Protein AF-A0A7V4JHS7-F1 (afdb_monomer_lite)

Foldseek 3Di:
DPDDPDPPDPVVVVVVVVVVVVCLVPQLLNPQLVPDDADDPDAAEDEEEEQCFQVNVQNCQVNDDDHYAYEYEHAPPRHDDDDHYHYHHADPPDGD

Structure (mmCIF, N/CA/C/O backbone):
data_AF-A0A7V4JHS7-F1
#
_entry.id   AF-A0A7V4JHS7-F1
#
loop_
_atom_site.group_PDB
_atom_site.id
_atom_site.type_symbol
_atom_site.label_atom_id
_atom_site.label_alt_id
_atom_site.label_comp_id
_atom_site.label_asym_id
_atom_site.label_entity_id
_atom_site.label_seq_id
_atom_site.pdbx_PDB_ins_code
_atom_site.Cartn_x
_atom_site.Cartn_y
_atom_site.Cartn_z
_atom_site.occupancy
_atom_site.B_iso_or_equiv
_atom_site.auth_seq_id
_atom_site.auth_comp_id
_atom_site.auth_asym_id
_atom_site.auth_atom_id
_atom_site.pdbx_PDB_model_num
ATOM 1 N N . MET A 1 1 ? 53.189 5.362 -19.224 1.00 41.53 1 MET A N 1
ATOM 2 C CA . MET A 1 1 ? 51.857 5.876 -18.835 1.00 41.53 1 MET A CA 1
ATOM 3 C C . MET A 1 1 ? 50.826 4.804 -19.168 1.00 41.53 1 MET A C 1
ATOM 5 O O . MET A 1 1 ? 50.583 4.577 -20.343 1.00 41.53 1 MET A O 1
ATOM 9 N N . ARG A 1 2 ? 50.301 4.068 -18.176 1.00 46.53 2 ARG A N 1
ATOM 10 C CA . ARG A 1 2 ? 49.156 3.167 -18.404 1.00 46.53 2 ARG A CA 1
ATOM 11 C C . ARG A 1 2 ? 47.907 4.042 -18.442 1.00 46.53 2 ARG A C 1
ATOM 13 O O . ARG A 1 2 ? 47.577 4.649 -17.428 1.00 46.53 2 ARG A O 1
ATOM 20 N N . GLY A 1 3 ? 47.289 4.168 -19.615 1.00 50.50 3 GLY A N 1
ATOM 21 C CA . GLY A 1 3 ? 46.000 4.839 -19.751 1.00 50.50 3 GLY A CA 1
ATOM 22 C C . GLY A 1 3 ? 44.965 4.110 -18.901 1.00 50.50 3 GLY A C 1
ATOM 23 O O . GLY A 1 3 ? 44.886 2.883 -18.950 1.00 50.50 3 GLY A O 1
ATOM 24 N N . LEU A 1 4 ? 44.224 4.857 -18.084 1.00 55.62 4 LEU A N 1
ATOM 25 C CA . LEU A 1 4 ? 43.041 4.329 -17.411 1.00 55.62 4 LEU A CA 1
ATOM 26 C C . LEU A 1 4 ? 42.082 3.818 -18.500 1.00 55.62 4 LEU A C 1
ATOM 28 O O . LEU A 1 4 ? 41.911 4.516 -19.504 1.00 55.62 4 LEU A O 1
ATOM 32 N N . PRO A 1 5 ? 41.493 2.617 -18.359 1.00 56.88 5 PRO A N 1
ATOM 33 C CA . PRO A 1 5 ? 40.545 2.123 -19.345 1.00 56.88 5 PRO A CA 1
ATOM 34 C C . PRO A 1 5 ? 39.380 3.109 -19.424 1.00 56.88 5 PRO A C 1
ATOM 36 O O . PRO A 1 5 ? 38.839 3.519 -18.393 1.00 56.88 5 PRO A O 1
ATOM 39 N N . ALA A 1 6 ? 39.018 3.516 -20.642 1.00 62.44 6 ALA A N 1
ATOM 40 C CA . ALA A 1 6 ? 37.800 4.276 -20.861 1.00 62.44 6 ALA A CA 1
ATOM 41 C C . ALA A 1 6 ? 36.645 3.467 -20.258 1.00 62.44 6 ALA A C 1
ATOM 43 O O . ALA A 1 6 ? 36.450 2.304 -20.609 1.00 62.44 6 ALA A O 1
ATOM 44 N N . CYS A 1 7 ? 35.939 4.052 -19.292 1.00 61.41 7 CYS A N 1
ATOM 45 C CA . CYS A 1 7 ? 34.723 3.470 -18.749 1.00 61.41 7 CYS A CA 1
ATOM 46 C C . CYS A 1 7 ? 33.710 3.425 -19.892 1.00 61.41 7 CYS A C 1
ATOM 48 O O . CYS A 1 7 ? 33.085 4.435 -20.213 1.00 61.41 7 CYS A O 1
ATOM 50 N N . GLU A 1 8 ? 33.619 2.284 -20.568 1.00 75.00 8 GLU A N 1
ATOM 51 C CA . GLU A 1 8 ? 32.638 2.082 -21.619 1.00 75.00 8 GLU A CA 1
ATOM 52 C C . GLU A 1 8 ? 31.270 1.987 -20.939 1.00 75.00 8 GLU A C 1
ATOM 54 O O . GLU A 1 8 ? 30.915 1.002 -20.282 1.00 75.00 8 GLU A O 1
ATOM 59 N N . ILE A 1 9 ? 30.540 3.099 -20.980 1.00 84.25 9 ILE A N 1
ATOM 60 C CA . ILE A 1 9 ? 29.188 3.181 -20.450 1.00 84.25 9 ILE A CA 1
ATOM 61 C C . ILE A 1 9 ? 28.298 2.343 -21.359 1.00 84.25 9 ILE A C 1
ATOM 63 O O . ILE A 1 9 ? 28.043 2.737 -22.488 1.00 84.25 9 ILE A O 1
ATOM 67 N N . ASP A 1 10 ? 27.804 1.217 -20.847 1.00 93.25 10 ASP A N 1
ATOM 68 C CA . ASP A 1 10 ? 26.701 0.467 -21.451 1.00 93.25 10 ASP A CA 1
ATOM 69 C C . ASP A 1 10 ? 25.393 1.262 -21.260 1.00 93.25 10 ASP A C 1
ATOM 71 O O . ASP A 1 10 ? 24.866 1.305 -20.135 1.00 93.25 10 ASP A O 1
ATOM 75 N N . PRO A 1 11 ? 24.851 1.906 -22.315 1.00 94.38 11 PRO A N 1
ATOM 76 C CA . PRO A 1 11 ? 23.692 2.778 -22.176 1.00 94.38 11 PRO A CA 1
ATOM 77 C C . PRO A 1 11 ? 22.433 2.004 -21.789 1.00 94.38 11 PRO A C 1
ATOM 79 O O . PRO A 1 11 ? 21.632 2.499 -20.998 1.00 94.38 11 PRO A O 1
ATOM 82 N N . ALA A 1 12 ? 22.267 0.774 -22.287 1.00 95.25 12 ALA A N 1
ATOM 83 C CA . ALA A 1 12 ? 21.101 -0.048 -21.985 1.00 95.25 12 ALA A CA 1
ATOM 84 C C . ALA A 1 12 ? 21.072 -0.415 -20.498 1.00 95.25 12 ALA A C 1
ATOM 86 O O . ALA A 1 12 ? 20.037 -0.285 -19.836 1.00 95.25 12 ALA A O 1
ATOM 87 N N . ARG A 1 13 ? 22.228 -0.788 -19.938 1.00 95.50 13 ARG A N 1
ATOM 88 C CA . ARG A 1 13 ? 22.357 -1.056 -18.502 1.00 95.50 13 ARG A CA 1
ATOM 89 C C . ARG A 1 13 ? 22.107 0.189 -17.657 1.00 95.50 13 ARG A C 1
ATOM 91 O O . ARG A 1 13 ? 21.447 0.085 -16.624 1.00 95.50 13 ARG A O 1
ATOM 98 N N . VAL A 1 14 ? 22.611 1.355 -18.068 1.00 96.38 14 VAL A N 1
ATOM 99 C CA . VAL A 1 14 ? 22.365 2.614 -17.344 1.00 96.38 14 VAL A CA 1
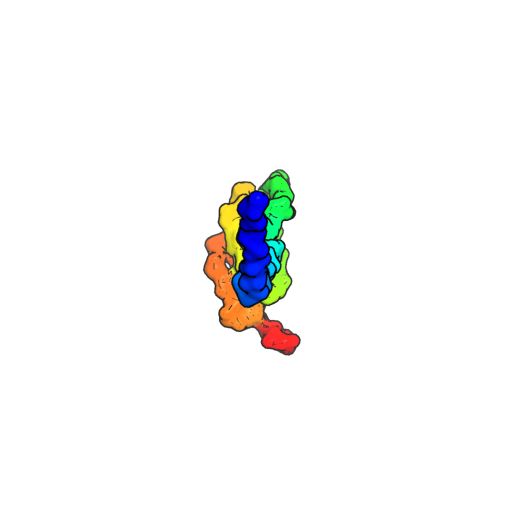ATOM 100 C C . VAL A 1 14 ? 20.881 2.979 -17.355 1.00 96.38 14 VAL A C 1
ATOM 102 O O . VAL A 1 14 ? 20.315 3.221 -16.292 1.00 96.38 14 VAL A O 1
ATOM 105 N N . LEU A 1 15 ? 20.228 2.959 -18.518 1.00 97.25 15 LEU A N 1
ATOM 106 C CA . LEU A 1 15 ? 18.808 3.297 -18.637 1.00 97.25 15 LEU A CA 1
ATOM 107 C C . LEU A 1 15 ? 17.914 2.306 -17.888 1.00 97.25 15 LEU A C 1
ATOM 109 O O . LEU A 1 15 ? 16.975 2.721 -17.215 1.00 97.25 15 LEU A O 1
ATOM 113 N N . THR A 1 16 ? 18.242 1.012 -17.920 1.00 97.44 16 THR A N 1
ATOM 114 C CA . THR A 1 16 ? 17.508 -0.006 -17.153 1.00 97.44 16 THR A CA 1
ATOM 115 C C . THR A 1 16 ? 17.630 0.234 -15.648 1.00 97.44 16 THR A C 1
ATOM 117 O O . THR A 1 16 ? 16.647 0.126 -14.921 1.00 97.44 16 THR A O 1
ATOM 120 N N . ARG A 1 17 ? 18.819 0.613 -15.158 1.00 97.62 17 ARG A N 1
ATOM 121 C CA . ARG A 1 17 ? 19.005 0.976 -13.744 1.00 97.62 17 ARG A CA 1
ATOM 122 C C . ARG A 1 17 ? 18.226 2.230 -13.362 1.00 97.62 17 ARG A C 1
ATOM 124 O O . ARG A 1 17 ? 17.631 2.249 -12.292 1.00 97.62 17 ARG A O 1
ATOM 131 N N . LEU A 1 18 ? 18.209 3.248 -14.223 1.00 97.56 18 LEU A N 1
ATOM 132 C CA . LEU A 1 18 ? 17.409 4.455 -13.998 1.00 97.56 18 LEU A CA 1
ATOM 133 C C . LEU A 1 18 ? 15.912 4.135 -13.959 1.00 97.56 18 LEU A C 1
ATOM 135 O O . LEU A 1 18 ? 15.214 4.640 -13.088 1.00 97.56 18 LEU A O 1
ATOM 139 N N . TYR A 1 19 ? 15.428 3.269 -14.852 1.00 97.94 19 TYR A N 1
ATOM 140 C CA . TYR A 1 19 ? 14.040 2.812 -14.852 1.00 97.94 19 TYR A CA 1
ATOM 141 C C . TYR A 1 19 ? 13.652 2.168 -13.518 1.00 97.94 19 TYR A C 1
ATOM 143 O O . TYR A 1 19 ? 12.696 2.613 -12.887 1.00 97.94 19 TYR A O 1
ATOM 151 N N . TRP A 1 20 ? 14.425 1.185 -13.047 1.00 98.00 20 TRP A N 1
ATOM 152 C CA . TRP A 1 20 ? 14.137 0.532 -11.768 1.00 98.00 20 TRP A CA 1
ATOM 153 C C . TRP A 1 20 ? 14.248 1.489 -10.586 1.00 98.00 20 TRP A C 1
ATOM 155 O O . TRP A 1 20 ? 13.357 1.506 -9.746 1.00 98.00 20 TRP A O 1
ATOM 165 N N . ALA A 1 21 ? 15.251 2.370 -10.577 1.00 98.06 21 ALA A N 1
ATOM 166 C CA . ALA A 1 21 ? 15.374 3.390 -9.541 1.00 98.06 21 ALA A CA 1
ATOM 167 C C . ALA A 1 21 ? 14.146 4.316 -9.478 1.00 98.06 21 ALA A C 1
ATOM 169 O O . ALA A 1 21 ? 13.745 4.726 -8.392 1.00 98.06 21 ALA A O 1
ATOM 170 N N . MET A 1 22 ? 13.526 4.635 -10.621 1.00 97.56 22 MET A N 1
ATOM 171 C CA . MET A 1 22 ? 12.296 5.431 -10.658 1.00 97.56 22 MET A CA 1
ATOM 172 C C . MET A 1 22 ? 11.079 4.660 -10.139 1.00 97.56 22 MET A C 1
ATOM 174 O O . MET A 1 22 ? 10.263 5.244 -9.428 1.00 97.56 22 MET A O 1
ATOM 178 N N . ILE A 1 23 ? 10.956 3.369 -10.466 1.00 97.00 23 ILE A N 1
ATOM 179 C CA . ILE A 1 23 ? 9.899 2.515 -9.907 1.00 97.00 23 ILE A CA 1
ATOM 180 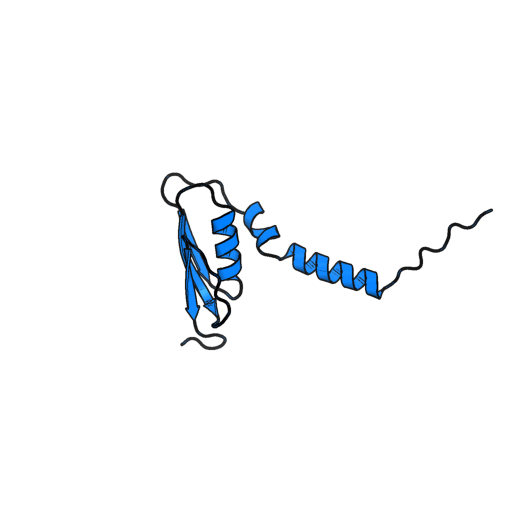C C . ILE A 1 23 ? 10.054 2.426 -8.389 1.00 97.00 23 ILE A C 1
ATOM 182 O O . ILE A 1 23 ? 9.109 2.730 -7.665 1.00 97.00 23 ILE A O 1
ATOM 186 N N . ASP A 1 24 ? 11.257 2.116 -7.907 1.00 97.38 24 ASP A N 1
ATOM 187 C CA . ASP A 1 24 ? 11.548 1.994 -6.479 1.00 97.38 24 ASP A CA 1
ATOM 188 C C . ASP A 1 24 ? 11.284 3.305 -5.733 1.00 97.38 24 ASP A C 1
ATOM 190 O O . ASP A 1 24 ? 10.748 3.289 -4.625 1.00 97.38 24 ASP A O 1
ATOM 194 N N . ALA A 1 25 ? 11.604 4.450 -6.343 1.00 97.31 25 ALA A N 1
ATOM 195 C CA . ALA A 1 25 ? 11.353 5.765 -5.758 1.00 97.31 2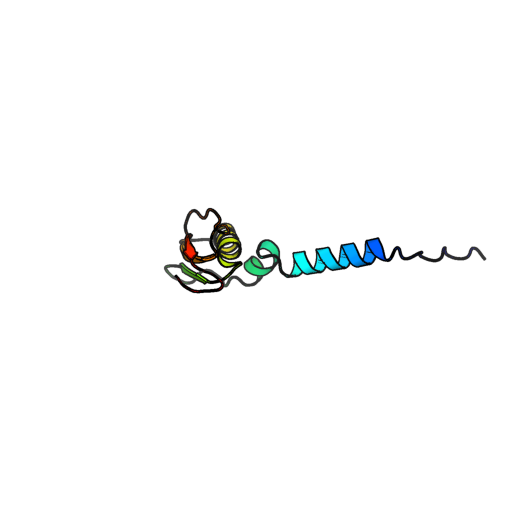5 ALA A CA 1
ATOM 196 C C . ALA A 1 25 ? 9.858 6.080 -5.574 1.00 97.31 25 ALA A C 1
ATOM 198 O O . ALA A 1 25 ? 9.525 6.914 -4.733 1.00 97.31 25 ALA A O 1
ATOM 199 N N . ALA A 1 26 ? 8.974 5.436 -6.341 1.00 96.12 26 ALA A N 1
ATOM 200 C CA . ALA A 1 26 ? 7.528 5.645 -6.295 1.00 96.12 26 ALA A CA 1
ATOM 201 C C . ALA A 1 26 ? 6.745 4.456 -5.703 1.00 96.12 26 ALA A C 1
ATOM 203 O O . ALA A 1 26 ? 5.530 4.559 -5.521 1.00 96.12 26 ALA A O 1
ATOM 204 N N . ALA A 1 27 ? 7.411 3.337 -5.409 1.00 97.00 27 ALA A N 1
ATOM 205 C CA . ALA A 1 27 ? 6.786 2.137 -4.869 1.00 97.00 27 ALA A CA 1
ATOM 206 C C . ALA A 1 27 ? 6.205 2.390 -3.467 1.00 97.00 27 ALA A C 1
ATOM 208 O O . ALA A 1 27 ? 6.814 3.076 -2.637 1.00 97.00 27 ALA A O 1
ATOM 209 N N . ALA A 1 28 ? 5.024 1.831 -3.187 1.00 97.44 28 ALA A N 1
ATOM 210 C CA . ALA A 1 28 ? 4.297 2.092 -1.944 1.00 97.44 28 ALA A CA 1
ATOM 211 C C . ALA A 1 28 ? 5.124 1.682 -0.715 1.00 97.44 28 ALA A C 1
ATOM 213 O O . ALA A 1 28 ? 5.238 2.455 0.232 1.00 97.44 28 ALA A O 1
ATOM 214 N N . GLU A 1 29 ? 5.768 0.519 -0.780 1.00 97.06 29 GLU A N 1
ATOM 215 C CA . GLU A 1 29 ? 6.662 -0.056 0.226 1.00 97.06 29 GLU A CA 1
ATOM 216 C C . GLU A 1 29 ? 7.845 0.856 0.588 1.00 97.06 29 GLU A C 1
ATOM 218 O O . GLU A 1 29 ? 8.300 0.859 1.730 1.00 97.06 29 GLU A O 1
ATOM 223 N N . ASN A 1 30 ? 8.308 1.685 -0.350 1.00 97.38 30 ASN A N 1
ATOM 224 C CA . ASN A 1 30 ? 9.440 2.585 -0.136 1.00 97.38 30 ASN A CA 1
ATOM 225 C C . ASN A 1 30 ? 9.008 3.991 0.296 1.00 97.38 30 ASN A C 1
ATOM 227 O O . ASN A 1 30 ? 9.754 4.682 0.997 1.00 97.38 30 ASN A O 1
ATOM 231 N N . VAL A 1 31 ? 7.825 4.434 -0.138 1.00 97.62 31 VAL A N 1
ATOM 232 C CA . VAL A 1 31 ? 7.338 5.799 0.092 1.00 97.62 31 VAL A CA 1
ATOM 233 C C . VAL A 1 31 ? 6.484 5.889 1.350 1.00 97.62 31 VAL A C 1
ATOM 235 O O . VAL A 1 31 ? 6.723 6.767 2.179 1.00 97.62 31 VAL A O 1
ATOM 238 N N . VAL A 1 32 ? 5.499 5.003 1.507 1.00 97.69 32 VAL A N 1
ATOM 239 C CA . VAL A 1 32 ? 4.467 5.114 2.547 1.00 97.69 32 VAL A CA 1
ATOM 240 C C . VAL A 1 32 ? 5.061 5.095 3.959 1.00 97.69 32 VAL A C 1
ATOM 242 O O . VAL A 1 32 ? 4.784 6.048 4.689 1.00 97.69 32 VAL A O 1
ATOM 245 N N . PRO A 1 33 ? 5.922 4.132 4.357 1.00 97.12 33 PRO A N 1
ATOM 246 C CA . PRO A 1 33 ? 6.381 4.036 5.747 1.00 97.12 33 PRO A CA 1
ATOM 247 C C . PRO A 1 33 ? 7.099 5.297 6.240 1.00 97.12 33 PRO A C 1
ATOM 249 O O . PRO A 1 33 ? 6.974 5.677 7.399 1.00 97.12 33 PRO A O 1
ATOM 252 N N . ARG A 1 34 ? 7.807 5.996 5.343 1.00 96.81 34 ARG A N 1
ATOM 253 C CA . ARG A 1 34 ? 8.571 7.218 5.657 1.00 96.81 34 ARG A CA 1
ATOM 254 C C . ARG A 1 34 ? 7.696 8.440 5.933 1.00 96.81 34 ARG A C 1
ATOM 256 O O . ARG A 1 34 ? 8.195 9.423 6.471 1.00 96.81 34 ARG A O 1
ATOM 263 N N . HIS A 1 35 ? 6.430 8.396 5.528 1.00 96.75 35 HIS A N 1
ATOM 264 C CA . HIS A 1 35 ? 5.491 9.513 5.636 1.00 96.75 35 HIS A CA 1
ATOM 265 C C . HIS A 1 35 ? 4.344 9.228 6.607 1.00 96.75 35 HIS A C 1
ATOM 267 O O . HIS A 1 35 ? 3.453 10.065 6.758 1.00 96.75 35 HIS A O 1
ATOM 273 N N . LEU A 1 36 ? 4.343 8.063 7.260 1.00 96.62 36 LEU A N 1
ATOM 274 C CA . LEU A 1 36 ? 3.363 7.768 8.292 1.00 96.62 36 LEU A CA 1
ATOM 275 C C . LEU A 1 36 ? 3.611 8.665 9.514 1.00 96.62 36 LEU A C 1
ATOM 277 O O . LEU A 1 36 ? 4.746 8.753 9.990 1.00 96.62 36 LEU A O 1
ATOM 281 N N . PRO A 1 37 ? 2.574 9.342 10.034 1.00 94.75 37 PRO A N 1
ATOM 282 C CA . PRO A 1 37 ? 2.690 10.049 11.299 1.00 94.75 37 PRO A CA 1
ATOM 283 C C . PRO A 1 37 ? 2.813 9.044 12.456 1.00 9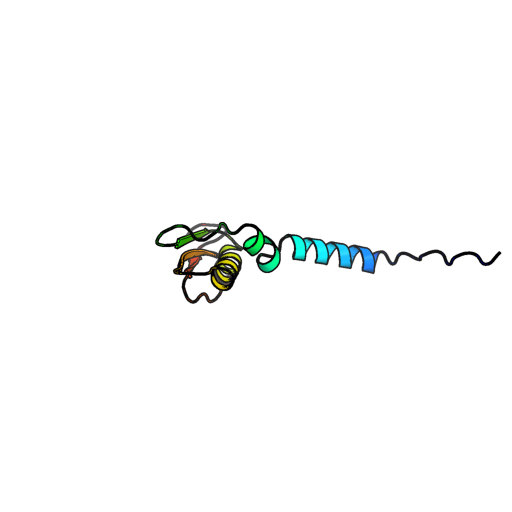4.75 37 PRO A C 1
ATOM 285 O O . PRO A 1 37 ? 2.442 7.878 12.300 1.00 94.75 37 PRO A O 1
ATOM 288 N N . PRO A 1 38 ? 3.274 9.478 13.641 1.00 93.56 38 PRO A N 1
ATOM 289 C CA . PRO A 1 38 ? 3.151 8.653 14.835 1.00 93.56 38 PRO A CA 1
ATOM 290 C C . PRO A 1 38 ? 1.668 8.355 15.130 1.00 93.56 38 PRO A C 1
ATOM 292 O O . PRO A 1 38 ? 0.810 9.200 14.839 1.00 93.56 38 PRO A O 1
ATOM 295 N N . PRO A 1 39 ? 1.347 7.197 15.737 1.00 93.00 39 PRO A N 1
ATOM 296 C CA . PRO A 1 39 ? -0.026 6.876 16.094 1.00 93.00 39 PRO A CA 1
ATOM 297 C C . PRO A 1 39 ? -0.654 7.944 17.004 1.00 93.00 39 PRO A C 1
ATOM 299 O O . PRO A 1 39 ? -0.052 8.311 18.019 1.00 93.00 39 PRO A O 1
ATOM 302 N N . PRO A 1 40 ? -1.847 8.472 16.665 1.00 91.50 40 PRO A N 1
ATOM 303 C CA . PRO A 1 40 ? -2.530 9.443 17.505 1.00 91.50 40 PRO A CA 1
ATOM 304 C C . PRO A 1 40 ? -3.084 8.768 18.765 1.00 91.50 40 PRO A C 1
ATOM 306 O O . PRO A 1 40 ? -3.239 7.549 18.832 1.00 91.50 40 PRO A O 1
ATOM 309 N N . ALA A 1 41 ? -3.460 9.572 19.760 1.00 92.06 41 ALA A N 1
ATOM 310 C CA . ALA A 1 41 ? -4.247 9.063 20.875 1.00 92.06 41 ALA A CA 1
ATOM 311 C C . ALA A 1 41 ? -5.617 8.565 20.375 1.00 92.06 41 ALA A C 1
ATOM 313 O O . ALA A 1 41 ? -6.350 9.298 19.708 1.00 92.06 41 ALA A O 1
ATOM 314 N N . GLY A 1 42 ? -5.977 7.332 20.735 1.00 90.19 42 GLY A N 1
ATOM 315 C CA . GLY A 1 42 ? -7.243 6.714 20.346 1.00 90.19 42 GLY A CA 1
ATOM 316 C C . GLY A 1 42 ? -7.140 5.899 19.056 1.00 90.19 42 GLY A C 1
ATOM 317 O O . GLY A 1 42 ? -6.172 5.175 18.842 1.00 90.19 42 GLY A O 1
ATOM 318 N N . ARG A 1 43 ? -8.185 5.962 18.223 1.00 92.88 43 ARG A N 1
ATOM 319 C CA . ARG A 1 43 ? -8.350 5.072 17.066 1.00 92.88 43 ARG A CA 1
ATOM 320 C C . ARG A 1 43 ? -7.764 5.668 15.790 1.00 92.88 43 ARG A C 1
ATOM 322 O O . ARG A 1 43 ? -8.058 6.812 15.451 1.00 92.88 43 ARG A O 1
ATOM 329 N N . THR A 1 44 ? -7.065 4.836 15.020 1.00 97.06 44 THR A N 1
ATOM 330 C CA . THR A 1 44 ? -6.629 5.172 13.658 1.00 97.06 44 THR A CA 1
ATOM 331 C C . THR A 1 44 ? -7.608 4.617 12.627 1.00 97.06 44 THR A C 1
ATOM 333 O O . THR A 1 44 ? -7.947 3.430 12.648 1.00 97.06 44 THR A O 1
ATOM 336 N N . VAL A 1 45 ? -8.059 5.478 11.712 1.00 97.69 45 VAL A N 1
ATOM 337 C CA . VAL A 1 45 ? -8.925 5.102 10.588 1.00 97.69 45 VAL A CA 1
ATOM 338 C C . VAL A 1 45 ? -8.242 5.478 9.278 1.00 97.69 45 VAL A C 1
ATOM 340 O O . VAL A 1 45 ? -7.894 6.639 9.077 1.00 97.69 45 VAL A O 1
ATOM 343 N N . VAL A 1 46 ? -8.073 4.505 8.384 1.00 98.12 46 VAL A N 1
ATOM 344 C CA . VAL A 1 46 ? -7.508 4.706 7.044 1.00 98.12 46 VAL A CA 1
ATOM 345 C C . VAL A 1 46 ? -8.634 4.814 6.029 1.00 98.12 46 VAL A C 1
ATOM 347 O O . VAL A 1 46 ? -9.487 3.933 5.933 1.00 98.12 46 VAL A O 1
ATOM 350 N N . VAL A 1 47 ? -8.619 5.890 5.248 1.00 98.38 47 VAL A N 1
ATOM 351 C CA . VAL A 1 47 ? -9.507 6.075 4.098 1.00 98.38 47 VAL A CA 1
ATOM 352 C C . VAL A 1 47 ? -8.656 6.430 2.891 1.00 98.38 47 VAL A C 1
ATOM 354 O O . VAL A 1 47 ? -7.745 7.250 2.991 1.00 98.38 47 VAL A O 1
ATOM 357 N N . GLY A 1 48 ? -8.938 5.817 1.747 1.00 97.94 48 GLY A N 1
ATOM 358 C CA . GLY A 1 48 ? -8.168 6.053 0.532 1.00 97.94 48 GLY A CA 1
ATOM 359 C C . GLY A 1 48 ? -8.913 5.636 -0.725 1.00 97.94 48 GLY A C 1
ATOM 360 O O . GLY A 1 48 ? -9.766 4.755 -0.703 1.00 97.94 48 GLY A O 1
ATOM 361 N N . ALA A 1 49 ? -8.581 6.265 -1.844 1.00 98.00 49 ALA A N 1
ATOM 362 C CA . ALA A 1 49 ? -9.123 5.906 -3.145 1.00 98.00 49 ALA A CA 1
ATOM 363 C C . ALA A 1 49 ? -8.062 6.092 -4.228 1.00 98.00 49 ALA A C 1
ATOM 365 O O . ALA A 1 49 ? -7.241 7.008 -4.156 1.00 98.00 49 ALA A O 1
ATOM 366 N N . GLY A 1 50 ? -8.084 5.226 -5.238 1.00 97.44 50 GLY A N 1
ATOM 367 C CA . GLY A 1 50 ? -7.217 5.328 -6.407 1.00 97.44 50 GLY A CA 1
ATOM 368 C C . GLY A 1 50 ? -6.565 4.009 -6.807 1.00 97.44 50 GLY A C 1
ATOM 369 O O . GLY A 1 50 ? -6.631 3.005 -6.108 1.00 97.44 50 GLY A O 1
ATOM 370 N N . LYS A 1 51 ? -5.880 4.025 -7.955 1.00 97.25 51 LYS A N 1
ATOM 371 C CA . LYS A 1 51 ? -5.279 2.831 -8.584 1.00 97.25 51 LYS A CA 1
ATOM 372 C C . LYS A 1 51 ? -4.274 2.093 -7.693 1.00 97.25 51 LYS A C 1
ATOM 374 O O . LYS A 1 51 ? -4.104 0.892 -7.857 1.00 97.25 51 LYS A O 1
ATOM 379 N N . ALA A 1 52 ? -3.602 2.816 -6.799 1.00 97.56 52 ALA A N 1
ATOM 380 C CA . ALA A 1 52 ? -2.618 2.273 -5.866 1.00 97.56 52 ALA A CA 1
ATOM 381 C C . ALA A 1 52 ? -3.176 2.087 -4.446 1.00 97.56 52 ALA A C 1
ATOM 383 O O . ALA A 1 52 ? -2.441 1.653 -3.565 1.00 97.56 52 ALA A O 1
ATOM 384 N N . ALA A 1 53 ? -4.453 2.408 -4.201 1.00 98.44 53 ALA A N 1
ATOM 385 C CA . ALA A 1 53 ? -4.997 2.495 -2.849 1.00 98.44 53 ALA A CA 1
ATOM 386 C C . ALA A 1 53 ? -4.916 1.162 -2.096 1.00 98.44 53 ALA A C 1
ATOM 388 O O . ALA A 1 53 ? -4.543 1.157 -0.930 1.00 98.44 53 ALA A O 1
ATOM 389 N N . ALA A 1 54 ? -5.175 0.038 -2.770 1.00 98.38 54 ALA A N 1
ATOM 390 C CA . ALA A 1 54 ? -5.032 -1.289 -2.173 1.00 98.38 54 ALA A CA 1
ATOM 391 C C . ALA A 1 54 ? -3.576 -1.606 -1.775 1.00 98.38 54 ALA A C 1
ATOM 393 O O . ALA A 1 54 ? -3.334 -2.117 -0.685 1.00 98.38 54 ALA A O 1
ATOM 394 N N . ALA A 1 55 ? -2.598 -1.260 -2.622 1.00 98.25 55 ALA A N 1
ATOM 395 C CA . ALA A 1 55 ? -1.179 -1.494 -2.334 1.00 98.25 55 ALA A CA 1
ATOM 396 C C . ALA A 1 55 ? -0.684 -0.598 -1.194 1.00 98.25 55 A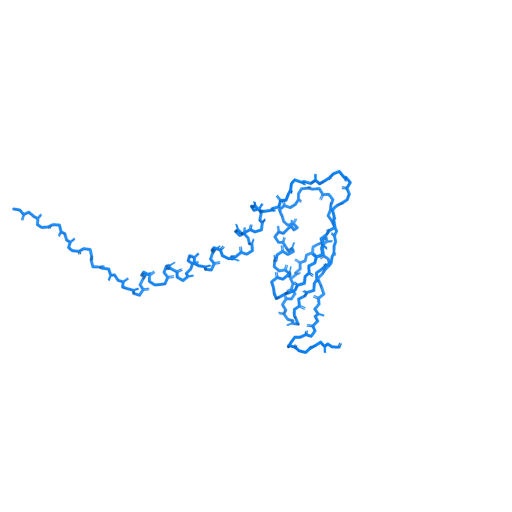LA A C 1
ATOM 398 O O . ALA A 1 55 ? -0.038 -1.072 -0.264 1.00 98.25 55 ALA A O 1
ATOM 399 N N . MET A 1 56 ? -1.053 0.684 -1.221 1.00 98.56 56 MET A N 1
ATOM 400 C CA . MET A 1 56 ? -0.734 1.618 -0.145 1.00 98.56 56 MET A CA 1
ATOM 401 C C . MET A 1 56 ? -1.374 1.184 1.175 1.00 98.56 56 MET A C 1
ATOM 403 O O . MET A 1 56 ? -0.683 1.164 2.185 1.00 98.56 56 MET A O 1
ATOM 407 N N . ALA A 1 57 ? -2.652 0.789 1.174 1.00 98.56 57 ALA A N 1
ATOM 408 C CA . ALA A 1 57 ? -3.346 0.312 2.370 1.00 98.56 57 ALA A CA 1
ATOM 409 C C . ALA A 1 57 ? -2.635 -0.879 3.009 1.00 98.56 57 ALA A C 1
ATOM 411 O O . ALA A 1 57 ? -2.437 -0.887 4.221 1.00 98.56 57 ALA A O 1
ATOM 412 N N . ARG A 1 58 ? -2.188 -1.842 2.198 1.00 98.44 58 ARG A N 1
ATOM 413 C CA . ARG A 1 58 ? -1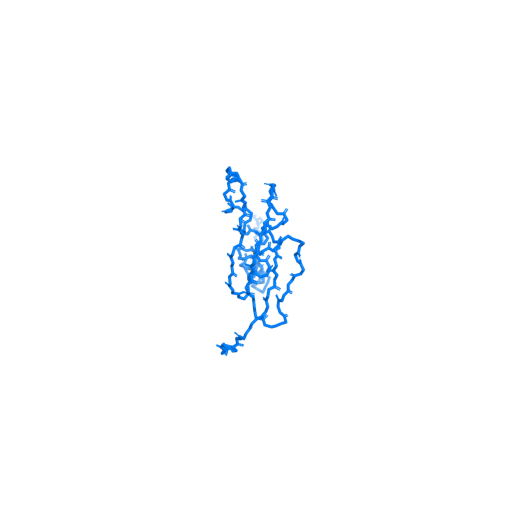.433 -2.989 2.698 1.00 98.44 58 ARG A CA 1
ATOM 414 C C . ARG A 1 58 ? -0.140 -2.569 3.394 1.00 98.44 58 ARG A C 1
ATOM 416 O O . ARG A 1 58 ? 0.124 -3.028 4.497 1.00 98.44 58 ARG A O 1
ATOM 423 N N . VAL A 1 59 ? 0.616 -1.646 2.802 1.00 98.44 59 VAL A N 1
ATOM 424 C CA . VAL A 1 59 ? 1.855 -1.133 3.408 1.00 98.44 59 VAL A CA 1
ATOM 425 C C . VAL A 1 59 ? 1.574 -0.343 4.689 1.00 98.44 59 VAL A C 1
ATOM 427 O O . VAL A 1 59 ? 2.313 -0.491 5.662 1.00 98.44 59 VAL A O 1
ATOM 430 N N . VAL A 1 60 ? 0.502 0.462 4.727 1.00 98.25 60 VAL A N 1
ATOM 431 C CA . VAL A 1 60 ? 0.055 1.127 5.965 1.00 98.25 60 VAL A CA 1
ATOM 432 C C . VAL A 1 60 ? -0.237 0.078 7.033 1.00 98.25 60 VAL A C 1
ATOM 434 O O . VAL A 1 60 ? 0.268 0.185 8.141 1.00 98.25 60 VAL A O 1
ATOM 437 N N . GLU A 1 61 ? -1.011 -0.956 6.706 1.00 97.38 61 GLU A N 1
ATOM 438 C CA . GLU A 1 61 ? -1.349 -2.021 7.646 1.00 97.38 61 GLU A CA 1
ATOM 439 C C . GLU A 1 61 ? -0.117 -2.793 8.130 1.00 97.38 61 GLU A C 1
ATOM 441 O O . GLU A 1 61 ? -0.040 -3.123 9.306 1.00 97.38 61 GLU A O 1
ATOM 446 N N . GLU A 1 62 ? 0.861 -3.067 7.276 1.00 96.94 62 GLU A N 1
ATOM 447 C CA . GLU A 1 62 ? 2.090 -3.766 7.671 1.00 96.94 62 GLU A CA 1
ATOM 448 C C . GLU A 1 62 ? 3.013 -2.882 8.532 1.00 96.94 62 GLU A C 1
ATOM 450 O O . GLU A 1 62 ? 3.730 -3.396 9.386 1.00 96.94 62 GLU A O 1
ATOM 455 N N . SER A 1 63 ? 2.966 -1.558 8.346 1.00 96.81 63 SER A N 1
ATOM 456 C CA . SER A 1 63 ? 3.862 -0.600 9.016 1.00 96.81 63 SER A CA 1
ATOM 457 C C . SER A 1 63 ? 3.257 0.074 10.254 1.00 96.81 63 SER A C 1
ATOM 459 O O . SER A 1 63 ? 3.969 0.770 10.974 1.00 96.81 63 SER A O 1
ATOM 461 N N . TRP A 1 64 ? 1.949 -0.061 10.492 1.00 97.12 64 TRP A N 1
ATOM 462 C CA . TRP A 1 64 ? 1.262 0.659 11.564 1.00 97.12 64 TRP A CA 1
ATOM 463 C C . TRP A 1 64 ? 1.262 -0.100 12.891 1.00 97.12 64 TRP A C 1
ATOM 465 O O . TRP A 1 64 ? 0.682 -1.188 13.010 1.00 97.12 64 TRP A O 1
ATOM 475 N N . GLU A 1 65 ? 1.822 0.540 13.914 1.00 92.38 65 GLU A N 1
ATOM 476 C CA . GLU A 1 65 ? 1.816 0.065 15.294 1.00 92.38 65 GLU A CA 1
ATOM 477 C C . GLU A 1 65 ? 0.565 0.573 16.029 1.00 92.38 65 GLU A C 1
ATOM 479 O O . GLU A 1 65 ? 0.373 1.772 16.220 1.00 92.38 65 GLU A O 1
ATOM 484 N N . GLY A 1 66 ? -0.305 -0.350 16.448 1.00 92.31 66 GLY A N 1
ATOM 485 C CA . GLY A 1 66 ? -1.525 -0.043 17.200 1.00 92.31 66 GLY A CA 1
ATOM 486 C C . GLY A 1 66 ? -2.820 -0.399 16.470 1.00 92.31 66 GLY A C 1
ATOM 487 O O . GLY A 1 66 ? -2.821 -1.051 15.421 1.00 92.31 66 GLY A O 1
ATOM 488 N N . GLU A 1 67 ? -3.946 -0.002 17.067 1.00 94.19 67 GLU A N 1
ATOM 489 C CA . GLU A 1 67 ? -5.274 -0.276 16.520 1.00 94.19 67 GLU A CA 1
ATOM 490 C C . GLU A 1 67 ? -5.494 0.501 15.215 1.00 94.19 67 GLU A C 1
ATOM 492 O O . GLU A 1 67 ? -5.308 1.720 15.143 1.00 94.19 67 GLU A O 1
ATOM 497 N N . LEU A 1 68 ? -5.908 -0.231 14.183 1.00 96.94 68 LEU A N 1
ATOM 498 C CA . LEU A 1 68 ? -6.111 0.267 12.832 1.00 96.94 68 LEU A CA 1
ATOM 499 C C . LEU A 1 68 ? -7.388 -0.344 12.268 1.00 96.94 68 LEU A C 1
ATOM 501 O O . LEU A 1 68 ? -7.622 -1.542 12.412 1.00 96.94 68 LEU A O 1
ATOM 505 N N . SER A 1 69 ? -8.183 0.476 11.594 1.00 98.12 69 SER A N 1
ATOM 506 C CA . SER A 1 69 ? -9.332 0.049 10.793 1.00 98.12 69 SER A CA 1
ATOM 507 C C . SER A 1 69 ? -9.446 0.954 9.570 1.00 98.12 69 SER A C 1
ATOM 509 O O . SER A 1 69 ? -8.774 1.985 9.504 1.00 98.12 69 SER A O 1
ATOM 511 N N . GLY A 1 70 ? -10.281 0.613 8.593 1.00 98.31 70 GLY A N 1
ATOM 512 C CA . GLY A 1 70 ? -10.482 1.514 7.466 1.00 98.31 70 GLY A CA 1
ATOM 513 C C . GLY A 1 70 ? -11.152 0.895 6.259 1.00 98.31 70 GLY A C 1
ATOM 514 O O . GLY A 1 70 ? -11.520 -0.279 6.268 1.00 98.31 70 GLY A O 1
ATOM 515 N N . VAL A 1 71 ? -11.264 1.701 5.208 1.00 98.69 71 VAL A N 1
ATOM 516 C CA . VAL A 1 71 ? -11.718 1.267 3.890 1.00 98.69 71 VAL A CA 1
ATOM 517 C C . VAL A 1 71 ? -10.957 2.005 2.797 1.00 98.69 71 VAL A C 1
ATOM 519 O O . VAL A 1 71 ? -10.746 3.215 2.878 1.00 98.69 71 VAL A O 1
ATOM 522 N N . VAL A 1 72 ? -10.570 1.286 1.750 1.00 98.81 72 VAL A N 1
ATOM 523 C CA . VAL A 1 72 ? -10.031 1.881 0.531 1.00 98.81 72 VAL A CA 1
ATOM 524 C C . VAL A 1 72 ? -10.756 1.379 -0.707 1.00 98.81 72 VAL A C 1
ATOM 526 O O . VAL A 1 72 ? -11.281 0.270 -0.710 1.00 98.81 72 VAL A O 1
ATOM 529 N N . VAL A 1 73 ? -10.757 2.187 -1.767 1.00 98.62 73 VAL A N 1
ATOM 530 C CA . VAL A 1 73 ? -11.357 1.835 -3.061 1.00 98.62 73 VAL A CA 1
ATOM 531 C C . VAL A 1 73 ? -10.296 1.848 -4.162 1.00 98.62 73 VAL A C 1
ATOM 533 O O . VAL A 1 73 ? -9.590 2.841 -4.350 1.00 98.62 73 VAL A O 1
ATOM 536 N N . THR A 1 74 ? -10.194 0.757 -4.916 1.00 98.56 74 THR A N 1
ATOM 537 C CA . THR A 1 74 ? -9.359 0.648 -6.123 1.00 98.56 74 THR A CA 1
ATOM 538 C C . THR A 1 74 ? -10.212 0.265 -7.337 1.00 98.56 74 THR A C 1
ATOM 540 O O . THR A 1 74 ? -11.429 0.147 -7.239 1.00 98.56 74 THR A O 1
ATOM 543 N N . ARG A 1 75 ? -9.598 0.118 -8.512 1.00 98.06 75 ARG A N 1
ATOM 544 C CA . ARG A 1 75 ? -10.297 -0.354 -9.720 1.00 98.06 75 ARG A CA 1
ATOM 545 C C . ARG A 1 75 ? -10.467 -1.878 -9.697 1.00 98.06 75 ARG A C 1
ATOM 547 O O . ARG A 1 75 ? -9.652 -2.555 -9.078 1.00 98.06 75 ARG A O 1
ATOM 554 N N . TYR A 1 76 ? -11.445 -2.411 -10.424 1.00 98.06 76 TYR A N 1
ATOM 555 C CA . TYR A 1 76 ? -11.648 -3.864 -10.535 1.00 98.06 76 TYR A CA 1
ATOM 556 C C . TYR A 1 76 ? -10.386 -4.640 -10.938 1.00 98.06 76 TYR A C 1
ATOM 558 O O . TYR A 1 76 ? -9.658 -4.221 -11.842 1.00 98.06 76 TYR A O 1
ATOM 566 N N . GLY A 1 77 ? -10.148 -5.777 -10.277 1.00 97.62 77 GLY A N 1
ATOM 567 C CA . GLY A 1 77 ? -8.991 -6.654 -10.492 1.00 97.62 77 GLY A CA 1
ATOM 568 C C . GLY A 1 77 ? -7.673 -6.146 -9.892 1.00 97.62 77 GLY A C 1
ATOM 569 O O . GLY A 1 77 ? -6.614 -6.683 -10.211 1.00 97.62 77 GLY A O 1
ATOM 570 N N . HIS A 1 78 ? -7.715 -5.101 -9.062 1.00 97.69 78 HIS A N 1
ATOM 571 C CA . HIS A 1 78 ? -6.541 -4.494 -8.421 1.00 97.69 78 HIS A CA 1
ATOM 572 C C . HIS A 1 78 ? -6.615 -4.484 -6.891 1.00 97.69 78 HIS A C 1
ATOM 574 O O . HIS A 1 78 ? -5.800 -3.827 -6.237 1.00 97.69 78 HIS A O 1
ATOM 580 N N . GLY A 1 79 ? -7.585 -5.186 -6.315 1.00 97.06 79 GLY A N 1
ATOM 581 C CA . GLY A 1 79 ? -7.690 -5.437 -4.892 1.00 97.06 79 GLY A CA 1
ATOM 582 C C . GLY A 1 79 ? -6.485 -6.210 -4.367 1.00 97.06 79 GLY A C 1
ATOM 583 O O . GLY A 1 79 ? -5.836 -6.980 -5.075 1.00 97.06 79 GLY A O 1
ATOM 584 N N . LEU A 1 80 ? -6.186 -5.995 -3.091 1.00 97.75 80 LEU A N 1
ATOM 585 C CA . LEU A 1 80 ? -5.154 -6.716 -2.358 1.00 97.75 80 LEU A CA 1
ATOM 586 C C . LEU A 1 80 ? -5.693 -7.066 -0.979 1.00 97.75 80 LEU A C 1
ATOM 588 O O . LEU A 1 80 ? -6.378 -6.262 -0.352 1.00 97.75 80 LEU A O 1
ATOM 592 N N . ALA A 1 81 ? -5.374 -8.268 -0.507 1.00 96.69 81 ALA A N 1
ATOM 593 C CA . ALA A 1 81 ? -5.806 -8.715 0.807 1.00 96.69 81 ALA A CA 1
ATOM 594 C C . ALA A 1 81 ? -5.151 -7.861 1.903 1.00 96.69 81 ALA A C 1
ATOM 596 O O . ALA A 1 81 ? -3.921 -7.782 1.984 1.00 96.69 81 ALA A O 1
ATOM 597 N N . CYS A 1 82 ? -5.999 -7.265 2.736 1.00 97.69 82 CYS A N 1
ATOM 598 C CA . CYS A 1 82 ? -5.670 -6.563 3.970 1.00 97.69 82 CYS A CA 1
ATOM 599 C C . CYS A 1 82 ? -6.533 -7.172 5.087 1.00 97.69 82 CYS A C 1
ATOM 601 O O . CYS A 1 82 ? -7.658 -7.610 4.839 1.00 97.69 82 CYS A O 1
ATOM 603 N N . SER A 1 83 ? -5.998 -7.250 6.300 1.00 96.69 83 SER A N 1
ATOM 604 C CA . SER A 1 83 ? -6.628 -7.925 7.442 1.00 96.69 83 SER A CA 1
ATOM 605 C C . SER A 1 83 ? -7.487 -6.974 8.277 1.00 96.69 83 SER A C 1
ATOM 607 O O . SER A 1 83 ? -8.452 -7.398 8.906 1.00 96.69 83 SER A O 1
ATOM 609 N N . ARG A 1 84 ? -7.115 -5.692 8.314 1.00 97.81 84 ARG A N 1
ATOM 610 C CA . ARG A 1 84 ? -7.697 -4.635 9.156 1.00 97.81 84 ARG A CA 1
ATOM 611 C C . ARG A 1 84 ? -8.356 -3.529 8.331 1.00 97.81 84 ARG A C 1
ATOM 613 O O . ARG A 1 84 ? -9.319 -2.917 8.790 1.00 97.81 84 ARG A O 1
ATOM 620 N N . ILE A 1 85 ? -7.855 -3.268 7.124 1.00 98.56 85 ILE A N 1
ATOM 621 C CA . ILE A 1 85 ? -8.432 -2.295 6.186 1.00 98.56 85 ILE A CA 1
ATOM 622 C C . ILE A 1 85 ? -9.284 -3.029 5.146 1.00 98.56 85 ILE A C 1
ATOM 624 O O . ILE A 1 85 ? -8.816 -3.950 4.485 1.00 98.56 85 ILE A O 1
ATOM 628 N N . HIS A 1 86 ? -10.534 -2.614 4.961 1.00 98.56 86 HIS A N 1
ATOM 629 C CA . HIS A 1 86 ? -11.404 -3.190 3.941 1.00 98.56 86 HIS A CA 1
ATOM 630 C C . HIS A 1 86 ? -11.037 -2.662 2.546 1.00 98.56 86 HIS A C 1
ATOM 632 O O . HIS A 1 86 ? -10.878 -1.456 2.363 1.00 98.56 86 HIS A O 1
ATOM 638 N N . VAL A 1 87 ? -10.917 -3.539 1.550 1.00 98.56 87 VAL A N 1
ATOM 639 C CA . VAL A 1 87 ? -10.575 -3.148 0.174 1.00 98.56 87 VAL A CA 1
ATOM 640 C C . VAL A 1 87 ? -11.775 -3.390 -0.728 1.00 98.56 87 VAL A C 1
ATOM 642 O O . VAL A 1 87 ? -12.186 -4.529 -0.928 1.00 98.56 87 VAL A O 1
ATOM 645 N N . LEU A 1 88 ? -12.323 -2.306 -1.268 1.00 98.44 88 LEU A N 1
ATOM 646 C CA . LEU A 1 88 ? -13.397 -2.314 -2.252 1.00 98.44 88 LEU A CA 1
ATOM 647 C C . LEU A 1 88 ? -12.832 -2.077 -3.651 1.00 98.44 88 LEU A C 1
ATOM 649 O O . LEU A 1 88 ? -11.813 -1.403 -3.831 1.00 98.44 88 LEU A O 1
ATOM 653 N N . GLU A 1 89 ? -13.539 -2.586 -4.650 1.00 98.38 89 GLU A N 1
ATOM 654 C CA . GLU A 1 89 ? -13.267 -2.305 -6.054 1.00 98.38 89 GLU A CA 1
ATOM 655 C C . GLU A 1 89 ? -14.464 -1.596 -6.693 1.00 98.38 89 GLU A C 1
ATOM 657 O O . GLU A 1 89 ? -15.607 -1.923 -6.380 1.00 98.38 89 GLU A O 1
ATOM 662 N N . ALA A 1 90 ? -14.195 -0.635 -7.577 1.00 98.12 90 ALA A N 1
ATOM 663 C CA . ALA A 1 90 ? -15.210 0.162 -8.265 1.00 98.12 90 ALA A CA 1
ATOM 664 C C . ALA A 1 90 ? -14.817 0.477 -9.723 1.00 98.12 90 ALA A C 1
ATOM 666 O O . ALA A 1 90 ? -13.687 0.205 -10.162 1.00 98.12 90 ALA A O 1
ATOM 667 N N . GLY A 1 91 ? -15.751 1.071 -10.472 1.00 96.75 91 GLY A N 1
ATOM 668 C CA . GLY A 1 91 ? -15.597 1.402 -11.890 1.00 96.75 91 GLY A CA 1
ATOM 669 C C . GLY A 1 91 ? -14.475 2.405 -12.207 1.00 96.75 91 GLY A C 1
ATOM 670 O O . GLY A 1 91 ? -14.299 3.431 -11.549 1.00 96.75 91 GLY A O 1
ATOM 671 N N . HIS A 1 92 ? -13.698 2.118 -13.261 1.00 95.00 92 HIS A N 1
ATOM 672 C CA . HIS A 1 92 ? -12.744 3.048 -13.881 1.00 95.00 92 HIS A CA 1
ATOM 673 C C . HIS A 1 92 ? -12.543 2.678 -15.368 1.00 95.00 92 HIS A C 1
ATOM 675 O O . HIS A 1 92 ? -12.310 1.503 -15.652 1.00 95.00 92 HIS A O 1
ATOM 681 N N . PRO A 1 93 ? -12.571 3.627 -16.333 1.00 94.12 93 PRO A N 1
ATOM 682 C CA . PRO A 1 93 ? -12.565 5.082 -16.155 1.00 94.12 93 PRO A CA 1
ATOM 683 C C . PRO A 1 93 ? -13.934 5.726 -15.896 1.00 94.12 93 PRO A C 1
ATOM 685 O O . PRO A 1 93 ? -13.963 6.899 -15.536 1.00 94.12 93 PRO A O 1
ATOM 688 N N . HIS A 1 94 ? -15.037 4.995 -16.065 1.00 96.81 94 HIS A N 1
ATOM 689 C CA . HIS A 1 94 ? -16.389 5.471 -15.758 1.00 96.81 94 HIS A CA 1
ATOM 690 C C . HIS A 1 94 ? -16.837 4.933 -14.387 1.00 96.81 94 HIS A C 1
ATOM 692 O O . HIS A 1 94 ? -16.554 3.762 -14.120 1.00 96.81 94 HIS A O 1
ATOM 698 N N . PRO A 1 95 ? -17.483 5.750 -13.533 1.00 93.19 95 PRO A N 1
ATOM 699 C CA . PRO A 1 95 ? -18.107 5.257 -12.308 1.00 93.19 95 PRO A CA 1
ATOM 700 C C . PRO A 1 95 ? -19.269 4.314 -12.640 1.00 93.19 95 PRO A C 1
ATOM 702 O O . PRO A 1 95 ? -19.901 4.451 -13.687 1.00 93.19 95 PRO A O 1
ATOM 705 N N . ASP A 1 96 ? -19.504 3.349 -11.763 1.00 91.44 96 ASP A N 1
ATOM 706 C CA . ASP A 1 96 ? -20.638 2.425 -11.786 1.00 91.44 96 ASP A CA 1
ATOM 707 C C . ASP A 1 96 ? -21.916 3.015 -11.161 1.00 91.44 96 ASP A C 1
ATOM 709 O O . ASP A 1 96 ? -21.828 4.025 -10.420 1.00 91.44 96 ASP A O 1
#

pLDDT: mean 93.26, std 11.73, range [41.53, 98.81]

Sequence (96 aa):
MRGLPACEIDPARVLTRLYWAMIDAAAAENVVPRHLPPPPAGRTVVVGAGKAAAAMARVVEESWEGELSGVVVTRYGHGLACSRIHVLEAGHPHPD

Secondary structure (DSSP, 8-state):
--PPPP----HHHHHHHHHHHHHHHH-HHHHSGGGPPPPPSS-EEEEEESTTHHHHHHHHHHH--S-EEEEEEEETT-----SSEEEEEE-SSS--

Radius of gyration: 20.15 Å; chains: 1; bounding box: 72×19×43 Å